Protein AF-A0A348W973-F1 (afdb_monomer)

Structure (mmCIF, N/CA/C/O backbone):
data_AF-A0A348W973-F1
#
_entry.id   AF-A0A348W973-F1
#
loop_
_atom_site.group_PDB
_atom_site.id
_atom_site.type_symbol
_atom_site.label_atom_id
_atom_site.label_alt_id
_atom_site.label_comp_id
_atom_site.label_asym_id
_atom_site.label_entity_id
_atom_site.label_seq_id
_atom_site.pdbx_PDB_ins_code
_atom_site.Cartn_x
_atom_site.Cartn_y
_atom_site.Cartn_z
_atom_site.occupancy
_atom_site.B_iso_or_equiv
_atom_site.auth_seq_id
_atom_site.auth_comp_id
_atom_site.auth_asym_id
_atom_site.auth_atom_id
_atom_site.pdbx_PDB_model_num
ATOM 1 N N . MET A 1 1 ? -32.204 22.300 55.178 1.00 62.66 1 MET A N 1
ATOM 2 C CA . MET A 1 1 ? -31.194 21.235 54.976 1.00 62.66 1 MET A CA 1
ATOM 3 C C . MET A 1 1 ? -31.684 20.153 54.006 1.00 62.66 1 MET A C 1
ATOM 5 O O . MET A 1 1 ? -31.045 19.965 52.981 1.00 62.66 1 MET A O 1
ATOM 9 N N . MET A 1 2 ? -32.866 19.560 54.237 1.00 69.69 2 MET A N 1
ATOM 10 C CA . MET A 1 2 ? -33.494 18.516 53.394 1.00 69.69 2 MET A CA 1
ATOM 11 C C . MET A 1 2 ? -33.544 18.835 51.883 1.00 69.69 2 MET A C 1
ATOM 13 O O . MET A 1 2 ? -33.179 18.015 51.051 1.00 69.69 2 MET A O 1
ATOM 17 N N . ARG A 1 3 ? -33.919 20.069 51.518 1.00 74.00 3 ARG A N 1
ATOM 18 C CA . ARG A 1 3 ? -34.095 20.501 50.117 1.00 74.00 3 ARG A CA 1
ATOM 19 C C . ARG A 1 3 ? -32.784 20.560 49.314 1.00 74.00 3 ARG A C 1
ATOM 21 O O . ARG A 1 3 ? -32.807 20.379 48.106 1.00 74.00 3 ARG A O 1
ATOM 28 N N . ARG A 1 4 ? -31.641 20.774 49.983 1.00 77.06 4 ARG A N 1
ATOM 29 C CA . ARG A 1 4 ? -30.309 20.754 49.346 1.00 77.06 4 ARG A CA 1
ATOM 30 C C . ARG A 1 4 ? -29.830 19.325 49.090 1.00 77.06 4 ARG A C 1
ATOM 32 O O . ARG A 1 4 ? -29.258 19.070 48.041 1.00 77.06 4 ARG A O 1
ATOM 39 N N . ILE A 1 5 ? -30.121 18.406 50.013 1.00 82.75 5 ILE A N 1
ATOM 40 C CA . ILE A 1 5 ? -29.777 16.982 49.884 1.00 82.75 5 ILE A CA 1
ATOM 41 C C . ILE A 1 5 ? -30.550 16.365 48.713 1.00 82.75 5 ILE A C 1
ATOM 43 O O . ILE A 1 5 ? -29.950 15.718 47.863 1.00 82.75 5 ILE A O 1
ATOM 47 N N . VAL A 1 6 ? -31.850 16.660 48.602 1.00 86.81 6 VAL A N 1
ATOM 48 C CA . VAL A 1 6 ? -32.683 16.184 47.485 1.00 86.81 6 VAL A CA 1
ATOM 49 C C . VAL A 1 6 ? -32.154 16.677 46.135 1.00 86.81 6 VAL A C 1
ATOM 51 O O . VAL A 1 6 ? -32.013 15.873 45.220 1.00 86.81 6 VAL A O 1
ATOM 54 N N . CYS A 1 7 ? -31.785 17.959 46.006 1.00 85.31 7 CYS A N 1
ATOM 55 C CA . CYS A 1 7 ? -31.211 18.466 44.754 1.00 85.31 7 CYS A CA 1
ATOM 56 C C . CYS A 1 7 ? -29.895 17.769 44.375 1.00 85.31 7 CYS A C 1
ATOM 58 O O . CYS A 1 7 ? -29.694 17.458 43.205 1.00 85.31 7 CYS A O 1
ATOM 60 N N . ILE A 1 8 ? -29.016 17.498 45.346 1.00 89.00 8 ILE A N 1
ATOM 61 C CA . ILE A 1 8 ? -27.742 16.807 45.098 1.00 89.00 8 ILE A CA 1
ATOM 62 C C . ILE A 1 8 ? -27.992 15.363 44.644 1.00 89.00 8 ILE A C 1
ATOM 64 O O . ILE A 1 8 ? -27.385 14.917 43.672 1.00 89.00 8 ILE A O 1
ATOM 68 N N . CYS A 1 9 ? -28.922 14.651 45.286 1.00 86.62 9 CYS A N 1
ATOM 69 C CA . CYS A 1 9 ? -29.287 13.290 44.890 1.00 86.62 9 CYS A CA 1
ATOM 70 C C . CYS A 1 9 ? -29.894 13.239 43.480 1.00 86.62 9 CYS A C 1
ATOM 72 O O . CYS A 1 9 ? -29.542 12.359 42.699 1.00 86.62 9 CYS A O 1
ATOM 74 N N . VAL A 1 10 ? -30.759 14.198 43.130 1.00 90.19 10 VAL A N 1
ATOM 75 C CA . VAL A 1 10 ? -31.358 14.288 41.788 1.00 90.19 10 VAL A CA 1
ATOM 76 C C . VAL A 1 10 ? -30.290 14.564 40.726 1.00 90.19 10 VAL A C 1
ATOM 78 O O . VAL A 1 10 ? -30.277 13.900 39.694 1.00 90.19 10 VAL A O 1
ATOM 81 N N . LE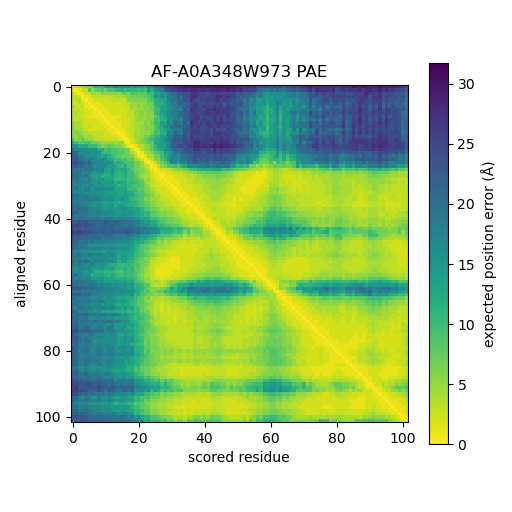U A 1 11 ? -29.347 15.473 40.988 1.00 87.31 11 LEU A N 1
ATOM 82 C CA . LEU A 1 11 ? -28.238 15.758 40.070 1.00 87.31 11 LEU A CA 1
ATOM 83 C C . LEU A 1 11 ? -27.309 14.548 39.879 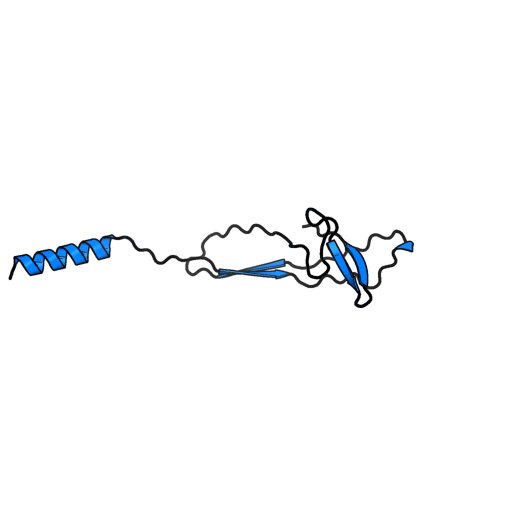1.00 87.31 11 LEU A C 1
ATOM 85 O O . LEU A 1 11 ? -26.907 14.264 38.752 1.00 87.31 11 LEU A O 1
ATOM 89 N N . ALA A 1 12 ? -27.011 13.805 40.948 1.00 85.06 12 ALA A N 1
ATOM 90 C CA . ALA A 1 12 ? -26.193 12.594 40.873 1.00 85.06 12 ALA A CA 1
ATOM 91 C C . ALA A 1 12 ? -26.879 11.474 40.068 1.00 85.06 12 ALA A C 1
ATOM 93 O O . ALA A 1 12 ? -26.228 10.803 39.268 1.00 85.06 12 ALA A O 1
ATOM 94 N N . LEU A 1 13 ? -28.197 11.311 40.228 1.00 86.31 13 LEU A N 1
ATOM 95 C CA . LEU A 1 13 ? -28.994 10.353 39.456 1.00 86.31 13 LEU A CA 1
ATOM 96 C C . LEU A 1 13 ? -29.055 10.718 37.969 1.00 86.31 13 LEU A C 1
ATOM 98 O O . LEU A 1 13 ? -28.903 9.840 37.125 1.00 86.31 13 LEU A O 1
ATOM 102 N N . ILE A 1 14 ? -29.219 12.003 37.641 1.00 84.19 14 ILE A N 1
ATOM 103 C CA . ILE A 1 14 ? -29.208 12.481 36.249 1.00 84.19 14 ILE A CA 1
ATOM 104 C C . ILE A 1 14 ? -27.834 12.244 35.608 1.00 84.19 14 ILE A C 1
ATOM 106 O O . ILE A 1 14 ? -27.758 11.817 34.458 1.00 84.19 14 ILE A O 1
ATOM 110 N N . TRP A 1 15 ? -26.747 12.466 36.352 1.00 79.75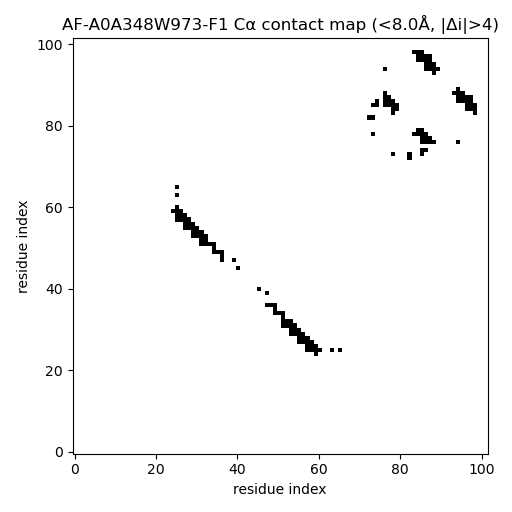 15 TRP A N 1
ATOM 111 C CA . TRP A 1 15 ? -25.395 12.228 35.850 1.00 79.75 15 TRP A CA 1
ATOM 112 C C . TRP A 1 15 ? -25.123 10.735 35.618 1.00 79.75 15 TRP A C 1
ATOM 114 O O . TRP A 1 15 ? -24.625 10.366 34.558 1.00 79.75 15 TRP A O 1
ATOM 124 N N . ALA A 1 16 ? -25.543 9.861 36.537 1.00 76.94 16 ALA A N 1
ATOM 125 C CA . ALA A 1 16 ? -25.427 8.411 36.369 1.00 76.94 16 ALA A CA 1
ATOM 126 C C . ALA A 1 16 ? -26.304 7.861 35.223 1.00 76.94 16 ALA A C 1
ATOM 128 O O . ALA A 1 16 ? -25.902 6.929 34.530 1.00 76.94 16 ALA A O 1
ATOM 129 N N . ALA A 1 17 ? -27.479 8.455 34.992 1.00 76.44 17 ALA A N 1
ATOM 130 C CA . ALA A 1 17 ? -28.394 8.069 33.916 1.00 76.44 17 ALA A CA 1
ATOM 131 C C . ALA A 1 17 ? -28.006 8.634 32.539 1.00 76.44 17 ALA A C 1
ATOM 133 O O . ALA A 1 17 ? -28.563 8.204 31.531 1.00 76.44 17 ALA A O 1
ATOM 134 N N . SER A 1 18 ? -27.049 9.569 32.469 1.00 73.25 18 SER A N 1
ATOM 135 C CA . SER A 1 18 ? -26.665 10.249 31.222 1.00 73.25 18 SER A CA 1
ATOM 136 C C . SER A 1 18 ? -26.002 9.345 30.173 1.00 73.25 18 SER A C 1
ATOM 138 O O . SER A 1 18 ? -25.700 9.807 29.077 1.00 73.25 18 SER A O 1
ATOM 140 N N . GLY A 1 19 ? -25.817 8.050 30.467 1.00 63.94 19 GLY A N 1
ATOM 141 C CA . GLY A 1 19 ? -25.499 7.038 29.459 1.00 63.94 19 GLY A CA 1
ATOM 142 C C . GLY A 1 19 ? -24.201 7.301 28.699 1.00 63.94 19 GLY A C 1
ATOM 143 O O . GLY A 1 19 ? -24.037 6.775 27.597 1.00 63.94 19 GLY A O 1
ATOM 144 N N . VAL A 1 20 ? -23.293 8.108 29.269 1.00 62.31 20 VAL A N 1
ATOM 145 C CA . VAL A 1 20 ? -21.976 8.410 28.701 1.00 62.31 20 VAL A CA 1
ATOM 146 C C . VAL A 1 20 ? -21.165 7.121 28.706 1.00 62.31 20 VAL A C 1
ATOM 148 O O . VAL A 1 20 ? -20.410 6.806 29.622 1.00 62.31 20 VAL A O 1
ATOM 151 N N . SER A 1 21 ? -21.390 6.328 27.669 1.00 64.19 21 SER A N 1
ATOM 152 C CA . SER A 1 21 ? -20.611 5.146 27.370 1.00 64.19 21 SER A CA 1
ATOM 153 C C . SER A 1 21 ? -19.235 5.640 26.933 1.00 64.19 21 SER A C 1
ATOM 155 O O . SER A 1 21 ? -19.167 6.570 26.123 1.00 64.19 21 SER A O 1
ATOM 157 N N . PRO A 1 22 ? -18.128 5.070 27.438 1.00 65.69 22 PRO A N 1
ATOM 158 C CA . PRO A 1 22 ? -16.821 5.409 26.900 1.00 65.69 22 PRO A CA 1
ATOM 159 C C . PRO A 1 22 ? -16.846 5.117 25.398 1.00 65.69 22 PRO A C 1
ATOM 161 O O . PRO A 1 22 ? -17.210 4.011 25.000 1.00 65.69 22 PRO A O 1
ATOM 164 N N . ALA A 1 23 ? -16.483 6.097 24.569 1.00 63.94 23 ALA A N 1
ATOM 165 C CA . ALA A 1 23 ? -16.275 5.858 23.149 1.00 63.94 23 ALA A CA 1
ATOM 166 C C . ALA A 1 23 ? -15.151 4.823 23.023 1.00 63.94 23 ALA A C 1
ATOM 168 O O . ALA A 1 23 ? -13.988 5.116 23.300 1.00 63.94 23 ALA A O 1
ATOM 169 N N . ARG A 1 24 ? -15.515 3.583 22.695 1.00 66.25 24 ARG A N 1
ATOM 170 C CA . ARG A 1 24 ? -14.566 2.495 22.468 1.00 66.25 24 ARG A CA 1
ATOM 171 C C . ARG A 1 24 ? -14.501 2.268 20.972 1.00 66.25 24 ARG A C 1
ATOM 173 O O . ARG A 1 24 ? -15.523 2.034 20.338 1.00 66.25 24 ARG A O 1
ATOM 180 N N . ALA A 1 25 ? -13.307 2.400 20.422 1.00 73.31 25 ALA A N 1
ATOM 181 C CA . ALA A 1 25 ? -13.039 2.139 19.023 1.00 73.31 25 ALA A CA 1
ATOM 182 C C . ALA A 1 25 ? -12.047 0.983 18.943 1.00 73.31 25 ALA A C 1
ATOM 184 O O . ALA A 1 25 ? -11.088 0.939 19.715 1.00 73.31 25 ALA A O 1
ATOM 185 N N . ALA A 1 26 ? -12.276 0.076 17.997 1.00 83.38 26 ALA A N 1
ATOM 186 C CA . ALA A 1 26 ? -11.251 -0.867 17.598 1.00 83.38 26 ALA A CA 1
ATOM 187 C C . ALA A 1 26 ? -10.108 -0.083 16.940 1.00 83.38 26 ALA A C 1
ATOM 189 O O . ALA A 1 26 ? -10.341 0.713 16.025 1.00 83.38 26 ALA A O 1
ATOM 190 N N . THR A 1 27 ? -8.880 -0.309 17.393 1.00 88.56 27 THR A N 1
ATOM 191 C CA . THR A 1 27 ? -7.691 0.268 16.758 1.00 88.56 27 THR A CA 1
ATOM 192 C C . THR A 1 27 ? -7.145 -0.749 15.774 1.00 88.56 27 THR A C 1
ATOM 194 O O . THR A 1 27 ? -6.839 -1.871 16.175 1.00 88.56 27 THR A O 1
ATOM 197 N N . CYS A 1 28 ? -7.029 -0.376 14.501 1.00 90.31 28 CYS A N 1
ATOM 198 C CA . CYS A 1 28 ? -6.500 -1.249 13.461 1.00 90.31 28 CYS A CA 1
ATOM 199 C C . CYS A 1 28 ? -5.255 -0.644 12.818 1.00 90.31 28 CYS A C 1
ATOM 201 O O . CYS A 1 28 ? -5.293 0.485 12.335 1.00 90.31 28 CYS A O 1
ATOM 203 N N . ASP A 1 29 ? -4.204 -1.450 12.728 1.00 92.88 29 ASP A N 1
ATOM 204 C CA . ASP A 1 29 ? -2.984 -1.147 11.992 1.00 92.88 29 ASP A CA 1
ATOM 205 C C . ASP A 1 29 ? -2.898 -2.026 10.748 1.00 92.88 29 ASP A C 1
ATOM 207 O O . ASP A 1 29 ? -3.143 -3.236 10.797 1.00 92.88 29 ASP A O 1
ATOM 211 N N . ALA A 1 30 ? -2.544 -1.415 9.620 1.00 92.81 30 ALA A N 1
ATOM 212 C CA . ALA A 1 30 ? -2.393 -2.092 8.341 1.00 92.81 30 ALA A CA 1
ATOM 213 C C . ALA A 1 30 ? -0.962 -1.928 7.828 1.00 92.81 30 ALA A C 1
ATOM 215 O O . ALA A 1 30 ? -0.481 -0.811 7.640 1.00 92.81 30 ALA A O 1
ATOM 216 N N . VAL A 1 31 ? -0.302 -3.051 7.559 1.00 93.75 31 VAL A N 1
ATOM 217 C CA . VAL A 1 31 ? 1.060 -3.099 7.023 1.00 93.75 31 VAL A CA 1
ATOM 218 C C . VAL A 1 31 ? 1.050 -3.917 5.741 1.00 93.75 31 VAL A C 1
ATOM 220 O O . VAL A 1 31 ? 0.503 -5.020 5.704 1.00 93.75 31 VAL A O 1
ATOM 223 N N . VAL A 1 32 ? 1.653 -3.379 4.685 1.00 92.94 32 VAL A N 1
ATOM 224 C CA . VAL A 1 32 ? 1.874 -4.090 3.422 1.00 92.94 32 VAL A CA 1
ATOM 225 C C . VAL A 1 32 ? 3.356 -4.421 3.291 1.00 92.94 32 VAL A C 1
ATOM 227 O O . VAL A 1 32 ? 4.199 -3.593 3.628 1.00 92.94 32 VAL A O 1
ATOM 230 N N . SER A 1 33 ? 3.679 -5.628 2.831 1.00 94.38 33 SER A N 1
ATOM 231 C CA . SER A 1 33 ? 5.062 -5.990 2.521 1.00 94.38 33 SER A CA 1
ATOM 232 C C . SER A 1 33 ? 5.558 -5.272 1.267 1.00 94.38 33 SER A C 1
ATOM 234 O O . SER A 1 33 ? 4.775 -4.970 0.364 1.00 94.38 33 SER A O 1
ATOM 236 N N . ASP A 1 34 ? 6.872 -5.102 1.161 1.00 91.69 34 ASP A N 1
ATOM 237 C CA . ASP A 1 34 ? 7.487 -4.582 -0.056 1.00 91.69 34 ASP A CA 1
ATOM 238 C C . ASP A 1 34 ? 7.236 -5.501 -1.259 1.00 91.69 34 ASP A C 1
ATOM 240 O O . ASP A 1 34 ? 7.244 -6.730 -1.153 1.00 91.69 34 ASP A O 1
ATOM 244 N N . PHE A 1 35 ? 7.039 -4.888 -2.426 1.00 91.12 35 PHE A N 1
ATOM 245 C CA . PHE A 1 35 ? 6.942 -5.587 -3.703 1.00 91.12 35 PHE A CA 1
ATOM 246 C C . PHE A 1 35 ? 8.270 -5.459 -4.446 1.00 91.12 35 PHE A C 1
ATOM 248 O O . PHE A 1 35 ? 8.646 -4.365 -4.868 1.00 91.12 35 PHE A O 1
ATOM 255 N N . ASN A 1 36 ? 8.966 -6.577 -4.649 1.00 91.81 36 ASN A N 1
ATOM 256 C CA . ASN A 1 36 ? 10.191 -6.614 -5.442 1.00 91.81 36 ASN A CA 1
ATOM 257 C C . ASN A 1 36 ? 9.937 -7.357 -6.760 1.00 91.81 36 ASN A C 1
ATOM 259 O O . ASN A 1 36 ? 9.577 -8.535 -6.760 1.00 91.81 36 ASN A O 1
ATOM 263 N N . PHE A 1 37 ? 10.104 -6.652 -7.880 1.00 92.19 37 PHE A N 1
ATOM 264 C CA . PHE A 1 37 ? 9.966 -7.204 -9.232 1.00 92.19 37 PHE A CA 1
ATOM 265 C C . PHE A 1 37 ? 11.283 -7.772 -9.786 1.00 92.19 37 PHE A C 1
ATOM 267 O O . PHE A 1 37 ? 11.290 -8.345 -10.872 1.00 92.19 37 PHE A O 1
ATOM 274 N N . GLY A 1 38 ? 12.397 -7.605 -9.067 1.00 90.44 38 GLY A N 1
ATOM 275 C CA . GLY A 1 38 ? 13.732 -7.943 -9.543 1.00 90.44 38 GLY A CA 1
ATOM 276 C C . GLY A 1 38 ? 14.186 -7.051 -10.701 1.00 90.44 38 GLY A C 1
ATOM 277 O O . GLY A 1 38 ? 13.784 -5.892 -10.824 1.00 90.44 38 GLY A O 1
ATOM 278 N N . SER A 1 39 ? 15.048 -7.600 -11.557 1.00 89.38 39 SER A N 1
ATOM 279 C CA . SER A 1 39 ? 15.462 -6.936 -12.794 1.00 89.38 39 SER A CA 1
ATOM 280 C C . SER A 1 39 ? 14.385 -7.107 -13.861 1.00 89.38 39 SER A C 1
ATOM 282 O O . SER A 1 39 ? 14.051 -8.228 -14.243 1.00 89.38 39 SER A O 1
ATOM 284 N N . VAL A 1 40 ? 13.853 -5.990 -14.355 1.00 89.00 40 VAL A N 1
ATOM 285 C CA . VAL A 1 40 ? 12.796 -5.969 -15.370 1.00 89.00 40 VAL A CA 1
ATOM 286 C C . VAL A 1 40 ? 13.322 -5.390 -16.679 1.00 89.00 40 VAL A C 1
ATOM 288 O O . VAL A 1 40 ? 13.981 -4.351 -16.700 1.00 89.00 40 VAL A O 1
ATOM 291 N N . THR A 1 41 ? 13.011 -6.043 -17.800 1.00 87.31 41 THR A N 1
ATOM 292 C CA . THR A 1 41 ? 13.396 -5.575 -19.137 1.00 87.31 41 THR A CA 1
ATOM 293 C C . THR A 1 41 ? 12.158 -5.151 -19.919 1.00 87.31 41 THR A C 1
ATOM 295 O O . THR A 1 41 ? 11.338 -5.971 -20.323 1.00 87.31 41 THR A O 1
ATOM 298 N N . LEU A 1 42 ? 12.014 -3.851 -20.178 1.00 84.12 42 LEU A N 1
ATOM 299 C CA . LEU A 1 42 ? 10.827 -3.323 -20.874 1.00 84.12 42 LEU A CA 1
ATOM 300 C C . LEU A 1 42 ? 10.772 -3.720 -22.353 1.00 84.12 42 LEU A C 1
ATOM 302 O O . LEU A 1 42 ? 9.709 -3.720 -22.960 1.00 84.12 42 LEU A O 1
ATOM 306 N N . ARG A 1 43 ? 11.923 -4.082 -22.928 1.00 87.81 43 ARG A N 1
ATOM 307 C CA . ARG A 1 43 ? 12.051 -4.494 -24.331 1.00 87.81 43 ARG A CA 1
ATOM 308 C C . ARG A 1 43 ? 11.675 -5.954 -24.580 1.00 87.81 43 ARG A C 1
ATOM 310 O O . ARG A 1 43 ? 11.495 -6.320 -25.731 1.00 87.81 43 ARG A O 1
ATOM 317 N N . SER A 1 44 ? 11.573 -6.780 -23.536 1.00 86.06 44 SER A N 1
ATOM 318 C CA . SER A 1 44 ? 11.209 -8.195 -23.702 1.00 86.06 44 SER A CA 1
ATOM 319 C C . SER A 1 44 ? 9.716 -8.405 -23.957 1.00 86.06 44 SER A C 1
ATOM 321 O O . SER A 1 44 ? 9.318 -9.492 -24.359 1.00 86.06 44 SER A O 1
ATOM 323 N N . GLY A 1 45 ? 8.880 -7.396 -23.676 1.00 81.38 45 GLY A N 1
ATOM 324 C CA . GLY A 1 45 ? 7.422 -7.538 -23.675 1.00 81.38 45 GLY A CA 1
ATOM 325 C C . GLY A 1 45 ? 6.883 -8.436 -22.552 1.00 81.38 45 GLY A C 1
ATOM 326 O O . GLY A 1 45 ? 5.676 -8.662 -22.483 1.00 81.38 45 GLY A O 1
ATOM 327 N N . ALA A 1 46 ? 7.742 -8.944 -21.661 1.00 86.06 46 ALA A N 1
ATOM 328 C CA . ALA A 1 46 ? 7.333 -9.812 -20.568 1.00 86.06 46 ALA A CA 1
ATOM 329 C C . ALA A 1 46 ? 6.570 -9.034 -19.483 1.00 86.06 46 ALA A C 1
ATOM 331 O O . ALA A 1 46 ? 6.966 -7.943 -19.064 1.00 86.06 46 ALA A O 1
ATOM 332 N N . VAL A 1 47 ? 5.488 -9.631 -18.977 1.00 86.88 47 VAL A N 1
ATOM 333 C CA . VAL A 1 47 ? 4.714 -9.086 -17.855 1.00 86.88 47 VAL A CA 1
ATOM 334 C C . VAL A 1 47 ? 5.304 -9.606 -16.546 1.00 86.88 47 VAL A C 1
ATOM 336 O O . VAL A 1 47 ? 5.014 -10.725 -16.129 1.00 86.88 47 VAL A O 1
ATOM 339 N N . ASN A 1 48 ? 6.116 -8.783 -15.884 1.00 91.56 48 ASN A N 1
ATOM 340 C CA . ASN A 1 48 ? 6.689 -9.115 -14.579 1.00 91.56 48 ASN A CA 1
ATOM 341 C C . ASN A 1 48 ? 5.630 -8.956 -13.481 1.00 91.56 48 ASN A C 1
ATOM 343 O O . ASN A 1 48 ? 5.056 -7.878 -13.315 1.00 91.56 48 ASN A O 1
ATOM 347 N N . ARG A 1 49 ? 5.361 -10.032 -12.735 1.00 92.75 49 ARG A N 1
ATOM 348 C CA . ARG A 1 49 ? 4.395 -10.051 -11.629 1.00 92.75 49 ARG A CA 1
ATOM 349 C C . ARG A 1 49 ? 5.084 -10.485 -10.347 1.00 92.75 49 ARG A C 1
ATOM 351 O O . ARG A 1 49 ? 5.919 -11.379 -10.360 1.00 92.75 49 ARG A O 1
ATOM 358 N N . THR A 1 50 ? 4.685 -9.862 -9.252 1.00 93.81 50 THR A N 1
ATOM 359 C CA . THR A 1 50 ? 5.094 -10.222 -7.898 1.00 93.81 50 THR A CA 1
ATOM 360 C C . THR A 1 50 ? 3.889 -10.075 -6.977 1.00 93.81 50 THR A C 1
ATOM 362 O O . THR A 1 50 ? 2.891 -9.450 -7.348 1.00 93.81 50 THR A O 1
ATOM 365 N N . SER A 1 51 ? 3.966 -10.667 -5.795 1.00 93.56 51 SER A N 1
ATOM 366 C CA . SER A 1 51 ? 2.914 -10.619 -4.786 1.00 93.56 51 SER A CA 1
ATOM 367 C C . SER A 1 51 ? 3.506 -10.252 -3.436 1.00 93.56 51 SER A C 1
ATOM 369 O O . SER A 1 51 ? 4.655 -10.565 -3.142 1.00 93.56 51 SER A O 1
ATOM 371 N N . GLY A 1 52 ? 2.686 -9.620 -2.612 1.00 91.69 52 GLY A N 1
ATOM 372 C CA . GLY A 1 52 ? 3.016 -9.224 -1.254 1.00 91.69 52 GLY A CA 1
ATOM 373 C C . GLY A 1 52 ? 1.838 -9.511 -0.338 1.00 91.69 52 GLY A C 1
ATOM 374 O O . GLY A 1 52 ? 0.763 -9.904 -0.791 1.00 91.69 52 GLY A O 1
ATOM 375 N N . THR A 1 53 ? 2.045 -9.319 0.956 1.00 94.31 53 THR A N 1
ATOM 376 C CA . THR A 1 53 ? 1.033 -9.578 1.979 1.00 94.31 53 THR A CA 1
ATOM 377 C C . THR A 1 53 ? 0.561 -8.264 2.579 1.00 94.31 53 THR A C 1
ATOM 379 O O . THR A 1 53 ? 1.377 -7.444 2.997 1.00 94.31 53 THR A O 1
ATOM 382 N N . LEU A 1 54 ? -0.758 -8.083 2.654 1.00 93.50 54 LEU A N 1
ATOM 383 C CA . LEU A 1 54 ? -1.383 -7.059 3.483 1.00 93.50 54 LEU A CA 1
ATOM 384 C C . LEU A 1 54 ? -1.804 -7.702 4.803 1.00 93.50 54 LEU A C 1
ATOM 386 O O . LEU A 1 54 ? -2.662 -8.585 4.822 1.00 93.50 54 LEU A O 1
ATOM 390 N N . ARG A 1 55 ? -1.217 -7.246 5.906 1.00 94.94 55 ARG A N 1
ATOM 391 C CA . ARG A 1 55 ? -1.588 -7.674 7.251 1.00 94.94 55 ARG A CA 1
ATOM 392 C C . ARG A 1 55 ? -2.310 -6.544 7.965 1.00 9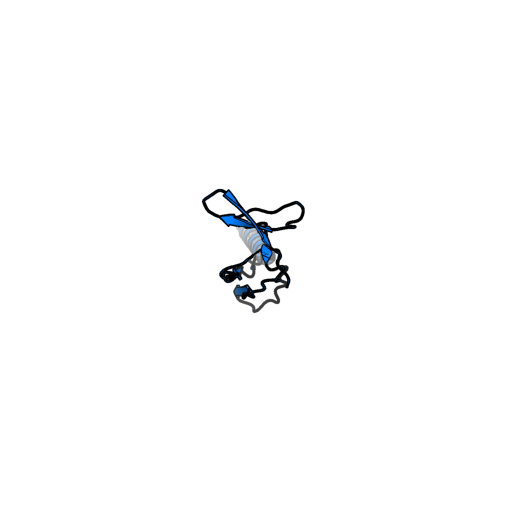4.94 55 ARG A C 1
ATOM 394 O O . ARG A 1 55 ? -1.753 -5.467 8.147 1.00 94.94 55 ARG A O 1
ATOM 401 N N . ILE A 1 56 ? -3.539 -6.823 8.385 1.00 93.31 56 ILE A N 1
ATOM 402 C CA . ILE A 1 56 ? -4.350 -5.926 9.205 1.00 93.31 56 ILE A CA 1
ATOM 403 C C . ILE A 1 56 ? -4.456 -6.548 10.593 1.00 93.31 56 ILE A C 1
ATOM 405 O O . ILE A 1 56 ? -4.858 -7.705 10.724 1.00 93.31 56 ILE A O 1
ATOM 409 N N . THR A 1 57 ? -4.065 -5.797 11.616 1.00 92.38 57 THR A N 1
ATOM 410 C CA . THR A 1 57 ? -4.157 -6.214 13.016 1.00 92.38 57 THR A CA 1
ATOM 411 C C . THR A 1 57 ? -5.068 -5.239 13.734 1.00 92.38 57 THR A C 1
ATOM 413 O O . THR A 1 57 ? -4.757 -4.056 13.801 1.00 92.38 57 THR A O 1
ATOM 416 N N . CYS A 1 58 ? -6.1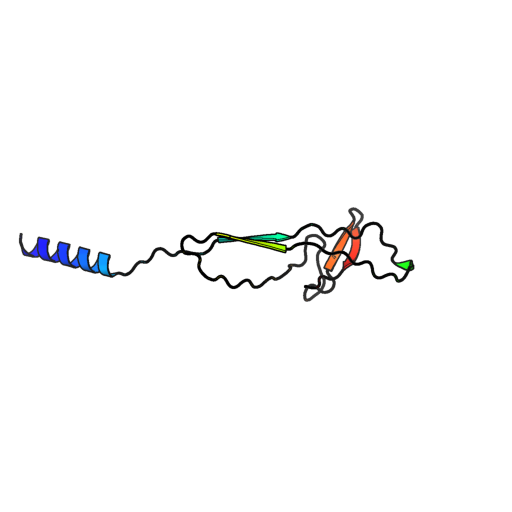86 -5.734 14.254 1.00 90.25 58 CYS A N 1
ATOM 417 C CA . CYS A 1 58 ? -7.131 -4.937 15.023 1.00 90.25 58 CYS A CA 1
ATOM 418 C C . CYS A 1 58 ? -7.104 -5.369 16.489 1.00 90.25 58 CYS A C 1
ATOM 420 O O . CYS A 1 58 ? -7.075 -6.564 16.782 1.00 90.25 58 CYS A O 1
ATOM 422 N N . SER A 1 59 ? -7.134 -4.395 17.392 1.00 88.94 59 SER A N 1
ATOM 423 C CA . SER A 1 59 ? -7.233 -4.602 18.834 1.00 88.94 59 SER A CA 1
ATOM 424 C C . SER A 1 59 ? -8.540 -3.996 19.332 1.00 88.94 59 SER A C 1
ATOM 426 O O . SER A 1 59 ? -8.776 -2.801 19.152 1.00 88.94 59 SER A O 1
ATOM 428 N N . ASP A 1 60 ? -9.382 -4.820 19.956 1.00 85.56 60 ASP A N 1
ATOM 429 C CA . ASP A 1 60 ? -10.640 -4.401 20.571 1.00 85.56 60 ASP A CA 1
ATOM 430 C C . ASP A 1 60 ? -10.896 -5.209 21.856 1.00 85.56 60 ASP A C 1
ATOM 432 O O . ASP A 1 60 ? -10.756 -6.435 21.838 1.00 85.56 60 ASP A O 1
ATOM 436 N N . PRO A 1 61 ? -11.279 -4.569 22.975 1.00 73.38 61 PRO A N 1
ATOM 437 C CA . PRO A 1 61 ? -11.514 -5.264 24.240 1.00 73.38 61 PRO A CA 1
ATOM 438 C C . PRO A 1 61 ? -12.763 -6.162 24.255 1.00 73.38 61 PRO A C 1
ATOM 440 O O . PRO A 1 61 ? -12.918 -6.932 25.199 1.00 73.38 61 PRO A O 1
ATOM 443 N N . LEU A 1 62 ? -13.661 -6.063 23.269 1.00 77.06 62 LEU A N 1
ATOM 444 C CA . LEU A 1 62 ? -14.941 -6.780 23.235 1.00 77.06 62 LEU A CA 1
ATOM 445 C C . LEU A 1 62 ? -15.085 -7.707 22.017 1.00 77.06 62 LEU A C 1
ATOM 447 O O . L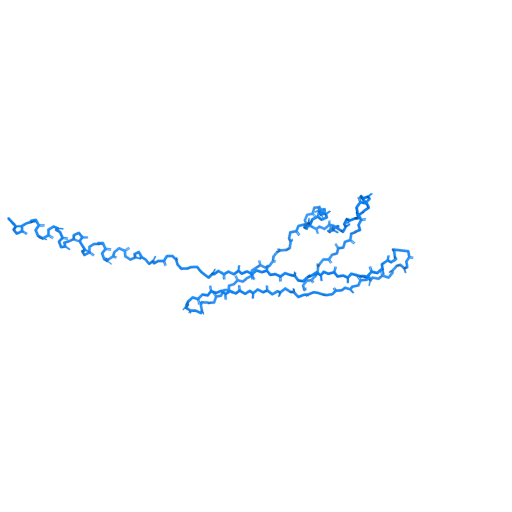EU A 1 62 ? -16.173 -8.228 21.785 1.00 77.06 62 LEU A O 1
ATOM 451 N N . LEU A 1 63 ? -14.000 -7.944 21.266 1.00 73.81 63 LEU A N 1
ATOM 452 C CA . LEU A 1 63 ? -13.993 -8.769 20.047 1.00 73.81 63 LEU A CA 1
ATOM 453 C C . LEU A 1 63 ? -15.048 -8.322 19.018 1.00 73.81 63 LEU A C 1
ATOM 455 O O . LEU A 1 63 ? -15.694 -9.140 18.361 1.00 73.81 63 LEU A O 1
ATOM 459 N N . SER A 1 64 ? -15.227 -7.009 18.883 1.00 81.12 64 SER A N 1
ATOM 460 C CA . SER A 1 64 ? -16.181 -6.423 17.942 1.00 81.12 64 SER A CA 1
ATOM 461 C C . SER A 1 64 ? -15.870 -6.816 16.489 1.00 81.12 64 SER A C 1
ATOM 463 O O . SER A 1 64 ? -14.709 -6.904 16.086 1.00 81.12 64 SER A O 1
ATOM 465 N N . VAL A 1 65 ? -16.910 -7.008 15.668 1.00 83.06 65 VAL A N 1
ATOM 466 C CA . VAL A 1 65 ? -16.747 -7.220 14.220 1.00 83.06 65 VAL A CA 1
ATOM 467 C C . VAL A 1 65 ? -16.323 -5.906 13.566 1.00 83.06 65 VAL A C 1
ATOM 469 O O . VAL A 1 65 ? -17.026 -4.902 13.671 1.00 83.06 65 VAL A O 1
ATOM 472 N N . VAL A 1 66 ? -15.194 -5.923 12.856 1.00 84.81 66 VAL A N 1
ATOM 473 C CA . VAL A 1 66 ? -14.655 -4.750 12.156 1.00 84.81 66 VAL A CA 1
ATOM 474 C C . VAL A 1 66 ? -14.749 -4.948 10.645 1.00 84.81 66 VAL A C 1
ATOM 476 O O . VAL A 1 66 ? -14.214 -5.912 10.100 1.00 84.81 66 VAL A O 1
ATOM 479 N N . GLY A 1 67 ? -15.403 -4.013 9.954 1.00 88.06 67 GLY A N 1
ATOM 480 C CA . GLY A 1 67 ? -15.368 -3.928 8.494 1.00 88.06 67 GLY A CA 1
ATOM 481 C C . GLY A 1 67 ? -14.137 -3.155 8.023 1.00 88.06 67 GLY A C 1
ATOM 482 O O . GLY A 1 67 ? -13.917 -2.029 8.464 1.00 88.06 67 GLY A O 1
ATOM 483 N N . VAL A 1 68 ? -13.345 -3.729 7.111 1.00 86.38 68 VAL A N 1
ATOM 484 C CA . VAL A 1 68 ? -12.126 -3.087 6.592 1.00 86.38 68 VAL A CA 1
ATOM 485 C C . VAL A 1 68 ? -12.254 -2.813 5.095 1.00 86.38 68 VAL A C 1
ATOM 487 O O . VAL A 1 68 ? -12.411 -3.731 4.296 1.00 86.38 68 VAL A O 1
ATOM 490 N N . CYS A 1 69 ? -12.145 -1.539 4.709 1.00 90.50 69 CYS A N 1
ATOM 491 C CA . CYS A 1 69 ? -12.106 -1.102 3.312 1.00 90.50 69 CYS A CA 1
ATOM 492 C C . CYS A 1 69 ? -10.682 -0.677 2.938 1.00 90.50 69 CYS A C 1
ATOM 494 O O . CYS A 1 69 ? -10.218 0.392 3.334 1.00 90.50 69 CYS A O 1
ATOM 496 N N . VAL A 1 70 ? -9.983 -1.507 2.165 1.00 89.31 70 VAL A N 1
ATOM 497 C CA . VAL A 1 70 ? -8.585 -1.255 1.792 1.00 89.31 70 VAL A CA 1
ATOM 498 C C . VAL A 1 70 ? -8.511 -0.333 0.578 1.00 89.31 70 VAL A C 1
ATOM 500 O O . VAL A 1 70 ? -9.113 -0.598 -0.462 1.00 89.31 70 VAL A O 1
ATOM 503 N N . ARG A 1 71 ? -7.722 0.739 0.685 1.00 89.56 71 ARG A N 1
ATOM 504 C CA . ARG A 1 71 ? -7.400 1.633 -0.433 1.00 89.56 71 ARG A CA 1
ATOM 505 C C . ARG A 1 71 ? -5.902 1.888 -0.468 1.00 89.56 71 ARG A C 1
ATOM 507 O O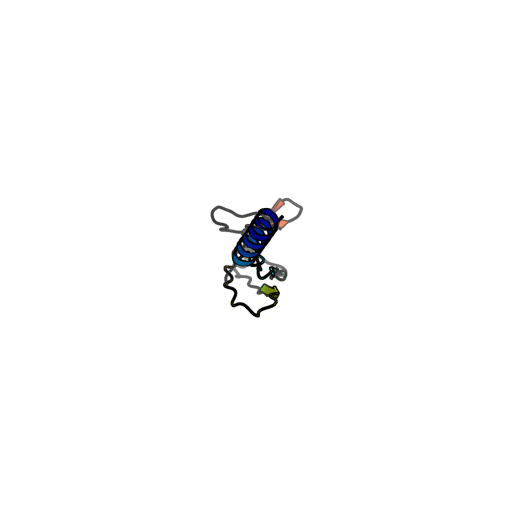 . ARG A 1 71 ? -5.324 2.344 0.511 1.00 89.56 71 ARG A O 1
ATOM 514 N N . PHE A 1 72 ? -5.286 1.651 -1.620 1.00 89.81 72 PHE A N 1
ATOM 515 C CA . PHE A 1 72 ? -3.880 1.982 -1.835 1.00 89.81 72 PHE A CA 1
ATOM 516 C C . PHE A 1 72 ? -3.766 3.416 -2.370 1.00 89.81 72 PHE A C 1
ATOM 518 O O . PHE A 1 72 ? -4.321 3.743 -3.421 1.00 89.81 72 PHE A O 1
ATOM 525 N N . GLY A 1 73 ? -3.057 4.287 -1.651 1.00 91.94 73 GLY A N 1
ATOM 526 C CA . GLY A 1 73 ? -2.710 5.646 -2.102 1.00 91.94 73 GLY A CA 1
ATOM 527 C C . GLY A 1 73 ? -1.539 5.637 -3.092 1.00 91.94 73 GLY A C 1
ATOM 528 O O . GLY A 1 73 ? -0.922 4.589 -3.243 1.00 91.94 73 GLY A O 1
ATOM 529 N N . PRO A 1 74 ? -1.223 6.747 -3.786 1.00 92.56 74 PRO A N 1
ATOM 530 C CA . PRO A 1 74 ? -0.304 6.804 -4.940 1.00 92.56 74 PRO A CA 1
ATOM 531 C C . PRO A 1 74 ? 1.111 6.251 -4.691 1.00 92.56 74 PRO A C 1
ATOM 533 O O . PRO A 1 74 ? 1.783 5.860 -5.641 1.00 92.56 74 PRO A O 1
ATOM 536 N N . GLY A 1 75 ? 1.543 6.166 -3.431 1.00 91.31 75 GLY A N 1
ATOM 537 C CA . GLY A 1 75 ? 2.895 5.762 -3.052 1.00 91.31 75 GLY A CA 1
ATOM 538 C C . GLY A 1 75 ? 3.908 6.893 -3.239 1.00 91.31 75 GLY A C 1
ATOM 539 O O . GLY A 1 75 ? 3.591 7.959 -3.766 1.00 91.31 75 GLY A O 1
ATOM 540 N N . SER A 1 76 ? 5.145 6.660 -2.803 1.00 91.75 76 SER A N 1
ATOM 541 C CA . SER A 1 76 ? 6.227 7.656 -2.844 1.00 91.75 76 SER A CA 1
ATOM 542 C C . SER A 1 76 ? 6.668 8.026 -4.264 1.00 91.75 76 SER A C 1
ATOM 544 O O . SER A 1 76 ? 7.146 9.133 -4.496 1.00 91.75 76 SER A O 1
ATOM 546 N N . GLY A 1 77 ? 6.485 7.127 -5.233 1.00 93.38 77 GLY A N 1
ATOM 547 C CA . GLY A 1 77 ? 6.788 7.407 -6.636 1.00 93.38 77 GLY A CA 1
ATOM 548 C C . GLY A 1 77 ? 5.719 8.227 -7.369 1.00 93.38 77 GLY A C 1
ATOM 549 O O . GLY A 1 77 ? 5.959 8.669 -8.497 1.00 93.38 77 GLY A O 1
ATOM 550 N N . GLY A 1 78 ? 4.575 8.476 -6.724 1.00 94.75 78 GLY A N 1
ATOM 551 C CA . GLY A 1 78 ? 3.429 9.165 -7.306 1.00 94.75 78 GLY A CA 1
ATOM 552 C C . GLY A 1 78 ? 2.593 8.278 -8.232 1.00 94.75 78 GLY A C 1
ATOM 553 O O . GLY A 1 78 ? 2.920 7.121 -8.510 1.00 94.75 78 GLY A O 1
ATOM 554 N N . ALA A 1 79 ? 1.490 8.836 -8.725 1.00 96.38 79 ALA A N 1
ATOM 555 C CA . ALA A 1 79 ? 0.601 8.160 -9.659 1.00 96.38 79 ALA A CA 1
ATOM 556 C C . ALA A 1 79 ? -0.106 9.161 -10.582 1.00 96.38 79 ALA A C 1
ATOM 558 O O . ALA A 1 79 ? -0.192 10.350 -10.270 1.00 96.38 79 ALA A O 1
ATOM 559 N N . GLY A 1 80 ? -0.614 8.661 -11.708 1.00 94.69 80 GLY A N 1
ATOM 560 C CA . GLY A 1 80 ? -1.536 9.392 -12.571 1.00 94.69 80 GLY A CA 1
ATOM 561 C C . GLY A 1 80 ? -2.925 9.552 -11.943 1.00 94.69 80 GLY A C 1
ATOM 562 O O . GLY A 1 80 ? -3.176 9.144 -10.803 1.00 94.69 80 GLY A O 1
ATOM 563 N N . ALA A 1 81 ? -3.856 10.124 -12.712 1.00 94.06 81 ALA A N 1
ATOM 564 C CA . ALA A 1 81 ? -5.246 10.271 -12.290 1.00 94.06 81 ALA A CA 1
ATOM 565 C C . ALA A 1 81 ? -5.831 8.919 -11.836 1.00 94.06 81 ALA A C 1
ATOM 567 O O . ALA A 1 81 ? -5.590 7.880 -12.450 1.00 94.06 81 ALA A O 1
ATOM 568 N N . ASN A 1 82 ? -6.589 8.928 -10.735 1.00 91.31 82 ASN A N 1
ATOM 569 C CA . ASN A 1 82 ? -7.199 7.728 -10.143 1.00 91.31 82 ASN A CA 1
ATOM 570 C C . ASN A 1 82 ? -6.201 6.612 -9.766 1.00 91.31 82 ASN A C 1
ATOM 572 O O . ASN A 1 82 ? -6.572 5.441 -9.720 1.00 91.31 82 ASN A O 1
ATOM 576 N N . ASN A 1 83 ? -4.945 6.964 -9.468 1.00 93.44 83 ASN A N 1
ATOM 577 C CA . ASN A 1 83 ? -3.851 6.029 -9.193 1.00 93.44 83 ASN A CA 1
ATOM 578 C C . ASN A 1 83 ? -3.501 5.092 -10.364 1.00 93.44 83 ASN A C 1
ATOM 580 O O . ASN A 1 83 ? -2.995 3.992 -10.134 1.00 93.44 83 ASN A O 1
ATOM 584 N N . ASN A 1 84 ? -3.768 5.507 -11.605 1.00 92.69 84 ASN A N 1
ATOM 585 C CA . ASN A 1 84 ? -3.540 4.685 -12.786 1.00 92.69 84 ASN A CA 1
ATOM 586 C C . ASN A 1 84 ? -2.725 5.442 -13.861 1.00 92.69 84 ASN A C 1
ATOM 588 O O . ASN A 1 84 ? -3.258 6.369 -14.473 1.00 92.69 84 ASN A O 1
ATOM 592 N N . PRO A 1 85 ? -1.464 5.047 -14.133 1.00 93.31 85 PRO A N 1
ATOM 593 C CA . PRO A 1 85 ? -0.668 4.060 -13.400 1.00 93.31 85 PRO A CA 1
ATOM 594 C C . PRO A 1 85 ? -0.045 4.640 -12.125 1.00 93.31 85 PRO A C 1
ATOM 596 O O . PRO A 1 85 ? 0.010 5.857 -11.933 1.00 93.31 85 PRO A O 1
ATOM 599 N N . ARG A 1 86 ? 0.457 3.760 -11.257 1.00 95.56 86 ARG A N 1
ATOM 600 C CA . ARG A 1 86 ? 1.391 4.125 -10.179 1.00 95.56 86 ARG A CA 1
ATOM 601 C C . ARG A 1 86 ? 2.813 4.044 -10.710 1.00 95.56 86 ARG A C 1
ATOM 603 O O . ARG A 1 86 ? 3.057 3.273 -11.633 1.00 95.56 86 ARG A O 1
ATOM 610 N N . TYR A 1 87 ? 3.750 4.780 -10.123 1.00 95.44 87 TYR A N 1
ATOM 611 C CA . TYR A 1 87 ? 5.134 4.794 -10.600 1.00 95.44 87 TYR A CA 1
ATOM 612 C C . TYR A 1 87 ? 6.125 4.325 -9.538 1.00 95.44 87 TYR A C 1
ATOM 614 O O . TYR A 1 87 ? 6.054 4.724 -8.379 1.00 95.44 87 TYR A O 1
ATOM 622 N N . LEU A 1 88 ? 7.077 3.491 -9.947 1.00 93.81 88 LEU A N 1
ATOM 623 C CA . LEU A 1 88 ? 8.347 3.302 -9.253 1.00 93.81 88 LEU A CA 1
ATOM 624 C C . LEU A 1 88 ? 9.293 4.410 -9.721 1.00 93.81 88 LEU A C 1
ATOM 626 O O . LEU A 1 88 ? 9.338 4.705 -10.917 1.00 93.81 88 LEU A O 1
ATOM 630 N N . ARG A 1 89 ? 10.043 5.022 -8.802 1.00 94.44 89 ARG A N 1
ATOM 631 C CA . ARG A 1 89 ? 11.009 6.081 -9.125 1.00 94.44 89 ARG A CA 1
ATOM 632 C C . ARG A 1 89 ? 12.431 5.632 -8.846 1.00 94.44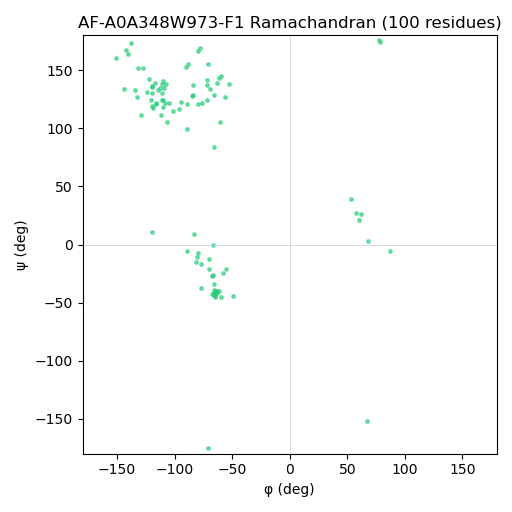 89 ARG A C 1
ATOM 634 O O . ARG A 1 89 ? 12.726 5.126 -7.768 1.00 94.44 89 ARG A O 1
ATOM 641 N N . HIS A 1 90 ? 13.307 5.872 -9.811 1.00 91.31 90 HIS A N 1
ATOM 642 C CA . HIS A 1 90 ? 14.748 5.762 -9.633 1.00 91.31 90 HIS A CA 1
ATOM 643 C C . HIS A 1 90 ? 15.331 7.106 -9.168 1.00 91.31 90 HIS A C 1
ATOM 645 O O . HIS A 1 90 ? 14.804 8.161 -9.524 1.00 91.31 90 HIS A O 1
ATOM 651 N N . GLY A 1 91 ? 16.454 7.087 -8.439 1.00 87.94 91 GLY A N 1
ATOM 652 C CA . GLY A 1 91 ? 17.119 8.303 -7.943 1.00 87.94 91 GLY A CA 1
ATOM 653 C C . GLY A 1 91 ? 17.517 9.299 -9.044 1.00 87.94 91 GLY A C 1
ATOM 654 O O . GLY A 1 91 ? 17.565 10.497 -8.803 1.00 87.94 91 GLY A O 1
ATOM 655 N N . GLY A 1 92 ? 17.714 8.818 -10.276 1.00 88.94 92 GLY A N 1
ATOM 656 C CA . GLY A 1 92 ? 17.959 9.648 -11.466 1.00 88.94 92 GLY A CA 1
ATOM 657 C C . GLY A 1 92 ? 16.704 10.209 -12.156 1.00 88.94 92 GLY A C 1
ATOM 658 O O . GLY A 1 92 ? 16.809 10.700 -13.273 1.00 88.94 92 GLY A O 1
ATOM 659 N N . GLY A 1 93 ? 15.513 10.081 -11.561 1.00 86.25 93 GLY A N 1
ATOM 660 C CA . GLY A 1 93 ? 14.260 10.642 -12.088 1.00 86.25 93 GLY A CA 1
ATOM 661 C C . GLY A 1 93 ? 13.498 9.760 -13.084 1.00 86.25 93 GLY A C 1
ATOM 662 O O . GLY A 1 93 ? 12.374 10.095 -13.453 1.00 86.25 93 GLY A O 1
ATOM 663 N N . ALA A 1 94 ? 14.056 8.615 -13.491 1.00 91.06 94 ALA A N 1
ATOM 664 C CA . ALA A 1 94 ? 13.336 7.648 -14.317 1.00 91.06 94 ALA A CA 1
ATOM 665 C C . ALA A 1 94 ? 12.121 7.080 -13.563 1.00 91.06 94 ALA A C 1
ATOM 667 O O . ALA A 1 94 ? 12.207 6.765 -12.372 1.00 91.06 94 ALA A O 1
ATOM 668 N N . ALA A 1 95 ? 11.003 6.932 -14.275 1.00 93.00 95 ALA A N 1
ATOM 669 C CA . ALA A 1 95 ? 9.755 6.410 -13.738 1.00 93.00 95 ALA A CA 1
ATOM 670 C C . ALA A 1 95 ? 9.343 5.135 -14.477 1.00 93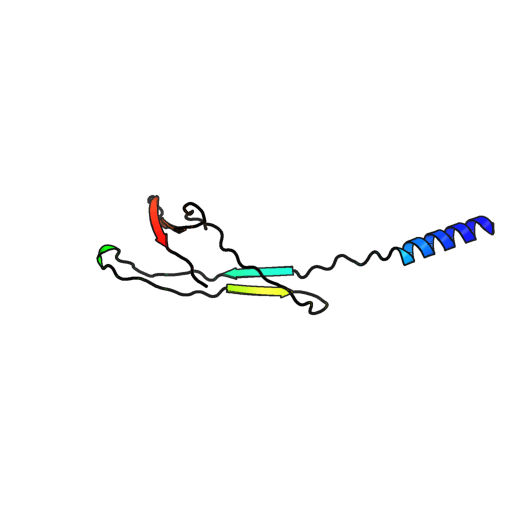.00 95 ALA A C 1
ATOM 672 O O . ALA A 1 95 ? 9.378 5.087 -15.708 1.00 93.00 95 ALA A O 1
ATOM 673 N N . LEU A 1 96 ? 8.914 4.123 -13.725 1.00 92.31 96 LEU A N 1
ATOM 674 C CA . LEU A 1 96 ? 8.393 2.878 -14.274 1.00 92.31 96 LEU A CA 1
ATOM 675 C C . LEU A 1 96 ? 6.944 2.661 -13.815 1.00 92.31 96 LEU A C 1
ATOM 677 O O . LEU A 1 96 ? 6.714 2.577 -12.606 1.00 92.31 96 LEU A O 1
ATOM 681 N N . PRO A 1 97 ? 5.964 2.575 -14.733 1.00 93.69 97 PRO A N 1
ATOM 682 C CA . PRO A 1 97 ? 4.578 2.350 -14.355 1.00 93.69 97 PRO A CA 1
ATOM 683 C C . PRO A 1 97 ? 4.356 0.917 -13.856 1.00 93.69 97 PRO A C 1
ATOM 685 O O . PRO A 1 97 ? 4.886 -0.040 -14.418 1.00 93.69 97 PRO A O 1
ATOM 688 N N . TYR A 1 98 ? 3.519 0.766 -12.834 1.00 93.50 98 TYR A N 1
ATOM 689 C CA . TYR A 1 98 ? 3.048 -0.517 -12.320 1.00 93.50 98 TYR A CA 1
ATOM 690 C C . TYR A 1 98 ? 1.577 -0.430 -11.897 1.00 93.50 98 TYR A C 1
ATOM 692 O O . TYR A 1 98 ? 0.997 0.654 -11.782 1.00 93.50 98 TYR A O 1
ATOM 700 N N . GLN A 1 99 ? 0.975 -1.597 -11.667 1.00 91.69 99 GLN A N 1
ATOM 701 C CA . GLN A 1 99 ? -0.393 -1.735 -11.177 1.00 91.69 99 GLN A CA 1
ATOM 702 C C . GLN A 1 99 ? -0.438 -2.640 -9.955 1.00 91.69 99 GLN A C 1
ATOM 704 O O . GLN A 1 99 ? 0.377 -3.551 -9.817 1.00 91.69 99 GLN A O 1
ATOM 709 N N . LEU A 1 100 ? -1.428 -2.396 -9.100 1.00 90.81 100 LEU A N 1
ATOM 710 C CA . LEU A 1 100 ? -1.777 -3.277 -7.992 1.00 90.81 100 LEU A CA 1
ATOM 711 C C . LEU A 1 100 ? -3.123 -3.928 -8.288 1.00 90.81 100 LEU A C 1
ATOM 713 O O . LEU A 1 100 ? -4.039 -3.274 -8.790 1.00 90.81 100 LEU A O 1
ATOM 717 N N . ARG A 1 101 ? -3.240 -5.207 -7.946 1.00 86.31 101 ARG A N 1
ATOM 718 C CA . ARG A 1 101 ? -4.485 -5.966 -8.007 1.00 86.31 101 ARG A CA 1
ATOM 719 C C . ARG A 1 101 ? -4.619 -6.757 -6.708 1.00 86.31 101 ARG A C 1
ATOM 721 O O . ARG A 1 101 ? -3.634 -7.356 -6.284 1.00 86.31 101 ARG A O 1
ATOM 728 N N . LEU A 1 102 ? -5.805 -6.704 -6.099 1.00 78.81 102 LEU A N 1
ATOM 729 C CA . LEU A 1 102 ? -6.212 -7.615 -5.025 1.00 78.81 102 LEU A CA 1
ATOM 730 C C . LEU A 1 102 ? -6.931 -8.825 -5.616 1.00 78.81 102 LEU A C 1
ATOM 732 O O . LEU A 1 102 ? -7.589 -8.652 -6.673 1.00 78.81 102 LEU A O 1
#

pLDDT: mean 86.64, std 8.47, range [62.31, 96.38]

Mean predicted aligned error: 9.7 Å

Secondary structure (DSSP, 8-state):
-HHHHHHHHHHHHHHHHT--------EEEEEE------S--GGG---------EEEEEE-TT-------------TT-BSGGG-SEEEE-TTS-EEEE----

Sequence (102 aa):
MMRRIVCICVLALIWAASGVSPARAATCDAVVSDFNFGSVTLRSGAVNRTSGTLRITCSDPLLSVVGVCVRFGPGSGGAGANNNPRYLRHGGGAALPYQLRL

Foldseek 3Di:
DVVVVVVVVVVVVCVVVVPCDPPFDKDKDKDKDDWDQDDDDPVVVDDGDTDIDIDMDIDGPVPDDDDDDDDDDLPPQGADPPPVWRWDADPVGDTDTDDDDD

Solvent-accessible surface area (backbone atoms only — not comparable to full-atom values): 6960 Å² total; per-residue (Å²): 114,69,73,60,55,53,53,52,52,51,52,52,51,52,60,70,66,60,69,80,66,79,90,80,72,71,50,70,51,78,49,68,51,80,77,70,73,76,90,78,58,85,86,72,75,65,86,87,79,70,80,66,53,78,48,75,51,71,51,51,100,78,72,68,89,79,90,83,86,90,77,87,72,47,60,96,49,33,46,43,73,94,52,55,48,22,29,49,63,45,97,87,69,52,72,44,77,48,86,88,82,134

Radius of gyration: 26.96 Å; Cα contacts (8 Å, |Δi|>4): 80; chains: 1; bounding box: 52×32×79 Å

Organism: NCBI:txid314263

InterPro domains:
  IPR007893 Spore coat protein U/FanG [PF05229] (16-100)